Protein AF-A0AAU9J6P4-F1 (afdb_monomer_lite)

Foldseek 3Di:
DFDPVVNLVVLVLVLVLVLLVLVCVQDDVLLSQLVVQLSVLVPPPPDDPVSSVVSSVVSVVSDDPVNVVLVVLLVVLVVQLVVQPVVCGRPPVSNVVSSVSSSVSSVVVSVVSVVVVPD

Radius of gyration: 15.17 Å; chains: 1; bounding box: 33×32×40 Å

Sequence (119 aa):
MATDPKILYQKITQINTAFYKEISKLASPAFVDSYMCEMACYQNPKANIEESDSCAETCRKQSNPLRSKIQETYKASFSKLSDCSENCGKDVECTKNCIKSYAGSLKAFANTLTNSQIS

Organism: NCBI:txid1481888

Secondary structure (DSSP, 8-state):
----HHHHHHHHHHHHHHHHHHHTTTS-HHHHHHHHHHHHHHT-TT--HHHHHHHHHHHHTS--HHHHHHHHHHHHHHHHHHHHHHHHTT-HHHHHHHHHHHHHHHHHHHHHHHHTT--

pLDDT: mean 71.62, std 10.79, range [30.02, 86.94]

Structure (mmCIF, N/CA/C/O backbone):
data_AF-A0AAU9J6P4-F1
#
_entry.id   AF-A0AAU9J6P4-F1
#
loop_
_atom_site.group_PDB
_atom_site.id
_atom_site.type_symbol
_atom_site.label_atom_id
_atom_site.label_alt_id
_atom_site.label_comp_id
_atom_site.label_asym_id
_atom_site.label_entity_id
_atom_site.label_seq_id
_atom_site.pdbx_PDB_ins_code
_atom_site.Cartn_x
_atom_site.Cartn_y
_atom_site.Cartn_z
_atom_site.occupancy
_atom_site.B_iso_or_equiv
_atom_site.auth_seq_id
_atom_site.auth_comp_id
_atom_site.auth_asym_id
_atom_site.auth_atom_id
_atom_site.pdbx_PDB_model_num
ATOM 1 N N . MET A 1 1 ? 10.817 -0.883 -24.560 1.00 37.41 1 MET A N 1
ATOM 2 C CA . MET A 1 1 ? 10.719 0.428 -23.878 1.00 37.41 1 MET A CA 1
ATOM 3 C C . MET A 1 1 ? 10.714 0.152 -22.386 1.00 37.41 1 MET A C 1
ATOM 5 O O . MET A 1 1 ? 9.893 -0.649 -21.976 1.00 37.41 1 MET A O 1
ATOM 9 N N . ALA A 1 2 ? 11.651 0.700 -21.608 1.00 41.22 2 ALA A N 1
ATOM 10 C CA . ALA A 1 2 ? 11.640 0.532 -20.153 1.00 41.22 2 ALA A CA 1
ATOM 11 C C . ALA A 1 2 ? 10.385 1.204 -19.573 1.00 41.22 2 ALA A C 1
ATOM 13 O O . ALA A 1 2 ? 9.991 2.267 -20.056 1.00 41.22 2 ALA A O 1
ATOM 14 N N . THR A 1 3 ? 9.741 0.586 -18.584 1.00 50.88 3 THR A N 1
ATOM 15 C CA . THR A 1 3 ? 8.625 1.206 -17.862 1.00 50.88 3 THR A CA 1
ATOM 16 C C . THR A 1 3 ? 9.144 2.485 -17.205 1.00 50.88 3 THR A C 1
ATOM 18 O O . THR A 1 3 ? 10.017 2.411 -16.346 1.00 50.88 3 THR A O 1
ATOM 21 N N . ASP A 1 4 ? 8.660 3.650 -17.642 1.00 59.41 4 ASP A N 1
ATOM 22 C CA . ASP A 1 4 ? 9.048 4.937 -17.058 1.00 59.41 4 ASP A CA 1
ATOM 23 C C . ASP A 1 4 ? 8.778 4.897 -15.536 1.00 59.41 4 ASP A C 1
ATOM 25 O O . ASP A 1 4 ? 7.628 4.655 -15.138 1.00 59.41 4 ASP A O 1
ATOM 29 N N . PRO A 1 5 ? 9.797 5.115 -14.679 1.00 57.22 5 PRO A N 1
ATOM 30 C CA . PRO A 1 5 ? 9.650 5.122 -13.223 1.00 57.22 5 PRO A CA 1
ATOM 31 C C . PRO A 1 5 ? 8.512 6.027 -12.739 1.00 57.22 5 PRO A C 1
ATOM 33 O O . PRO A 1 5 ? 7.838 5.715 -11.758 1.00 57.22 5 PRO A O 1
ATOM 36 N N . LYS A 1 6 ? 8.233 7.114 -13.465 1.00 58.66 6 LYS A N 1
ATOM 37 C CA . LYS A 1 6 ? 7.146 8.049 -13.170 1.00 58.66 6 LYS A CA 1
ATOM 38 C C . LYS A 1 6 ? 5.767 7.422 -13.382 1.00 58.66 6 LYS A C 1
ATOM 40 O O . LYS A 1 6 ? 4.868 7.630 -12.570 1.00 58.66 6 LYS A O 1
ATOM 45 N N . ILE A 1 7 ? 5.602 6.619 -14.435 1.00 64.56 7 ILE A N 1
ATOM 46 C CA . ILE A 1 7 ? 4.354 5.889 -14.721 1.00 64.56 7 ILE A CA 1
ATOM 47 C C . ILE A 1 7 ? 4.143 4.782 -13.684 1.00 64.56 7 ILE A C 1
ATOM 49 O O . ILE A 1 7 ? 3.016 4.552 -13.241 1.00 64.56 7 ILE A O 1
ATOM 53 N N . LEU A 1 8 ? 5.222 4.109 -13.276 1.00 64.75 8 LEU A N 1
ATOM 54 C CA . LEU A 1 8 ? 5.179 3.090 -12.229 1.00 64.75 8 LEU A CA 1
ATOM 55 C C . LEU A 1 8 ? 4.734 3.697 -10.892 1.00 64.75 8 LEU A C 1
ATOM 57 O O . LEU A 1 8 ? 3.781 3.210 -10.284 1.00 64.75 8 LEU A O 1
ATOM 61 N N . TYR A 1 9 ? 5.363 4.804 -10.492 1.00 64.94 9 TYR A N 1
ATOM 62 C CA . TYR A 1 9 ? 5.025 5.524 -9.268 1.00 64.94 9 TYR A CA 1
ATOM 63 C C . TYR A 1 9 ? 3.563 5.984 -9.269 1.00 64.94 9 TYR A C 1
ATOM 65 O O . TYR A 1 9 ? 2.824 5.674 -8.340 1.00 64.94 9 TYR A O 1
ATOM 73 N N . GLN A 1 10 ? 3.093 6.604 -10.359 1.00 68.44 10 GLN A N 1
ATOM 74 C CA . GLN A 1 10 ? 1.693 7.024 -10.489 1.00 68.44 10 GLN A CA 1
ATOM 75 C C . GLN A 1 10 ? 0.701 5.863 -10.331 1.00 68.44 10 GLN A C 1
ATOM 77 O O . GLN A 1 10 ? -0.319 6.017 -9.656 1.00 68.44 10 GLN A O 1
ATOM 82 N N . LYS A 1 11 ? 0.987 4.690 -10.912 1.00 72.38 11 LYS A N 1
ATOM 83 C CA . LYS A 1 11 ? 0.122 3.508 -10.767 1.00 72.38 11 LYS A CA 1
ATOM 84 C C . LYS A 1 11 ? 0.086 2.989 -9.334 1.00 72.38 11 LYS A C 1
ATOM 86 O O . LYS A 1 11 ? -0.989 2.649 -8.844 1.00 72.38 11 LYS A O 1
ATOM 91 N N . ILE A 1 12 ? 1.232 2.955 -8.659 1.00 72.69 12 ILE A N 1
ATOM 92 C CA . ILE A 1 12 ? 1.318 2.558 -7.250 1.00 72.69 12 ILE A CA 1
ATOM 93 C C . ILE A 1 12 ? 0.518 3.538 -6.383 1.00 72.69 12 ILE A C 1
ATOM 95 O O . ILE A 1 12 ? -0.313 3.106 -5.586 1.00 72.69 12 ILE A O 1
ATOM 99 N N . THR A 1 13 ? 0.667 4.848 -6.599 1.00 71.81 13 THR A N 1
ATOM 100 C CA . THR A 1 13 ? -0.104 5.881 -5.891 1.00 71.81 13 THR A CA 1
ATOM 101 C C . THR A 1 13 ? -1.613 5.718 -6.092 1.00 71.81 13 THR A C 1
ATOM 103 O O . THR A 1 13 ? -2.374 5.852 -5.132 1.00 71.81 13 THR A O 1
ATOM 106 N N . GLN A 1 14 ? -2.066 5.391 -7.307 1.00 75.94 14 GLN A N 1
ATOM 107 C CA . GLN A 1 14 ? -3.486 5.145 -7.592 1.00 75.94 14 GLN A CA 1
ATOM 108 C C . GLN A 1 14 ? -4.014 3.906 -6.862 1.00 75.94 14 GLN A C 1
ATOM 110 O O . GLN A 1 14 ? -5.076 3.969 -6.243 1.00 75.94 14 GLN A O 1
ATOM 115 N N . ILE A 1 15 ? -3.270 2.797 -6.902 1.00 79.81 15 ILE A N 1
ATO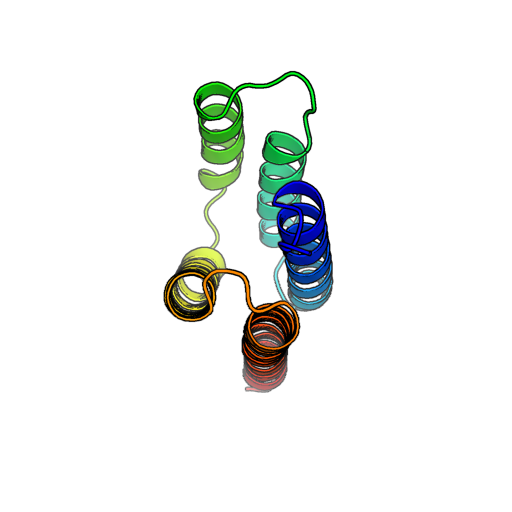M 116 C CA . ILE A 1 15 ? -3.636 1.551 -6.213 1.00 79.81 15 ILE A CA 1
ATOM 117 C C . ILE A 1 15 ? -3.722 1.781 -4.706 1.00 79.81 15 ILE A C 1
ATOM 119 O O . ILE A 1 15 ? -4.699 1.375 -4.079 1.00 79.81 15 ILE A O 1
ATOM 123 N N . ASN A 1 16 ? -2.738 2.477 -4.139 1.00 74.19 16 ASN A N 1
ATOM 124 C CA . ASN A 1 16 ? -2.713 2.795 -2.719 1.00 74.19 16 ASN A CA 1
ATOM 125 C C . ASN A 1 16 ? -3.907 3.681 -2.349 1.00 74.19 16 ASN A C 1
ATOM 127 O O . ASN A 1 16 ? -4.688 3.332 -1.473 1.00 74.19 16 ASN A O 1
ATOM 131 N N . THR A 1 17 ? -4.130 4.781 -3.071 1.00 74.81 17 THR A N 1
ATOM 132 C CA . THR A 1 17 ? -5.293 5.658 -2.845 1.00 74.81 17 THR A CA 1
ATOM 133 C C . THR A 1 17 ? -6.614 4.882 -2.869 1.00 74.81 17 THR A C 1
ATOM 135 O O . THR A 1 17 ? -7.447 5.060 -1.983 1.00 74.81 17 THR A O 1
ATOM 138 N N . ALA A 1 18 ? -6.800 3.986 -3.844 1.00 79.25 18 ALA A N 1
ATOM 139 C CA . ALA A 1 18 ? -8.003 3.164 -3.943 1.00 79.25 18 ALA A CA 1
ATOM 140 C C . ALA A 1 18 ? -8.144 2.185 -2.767 1.00 79.25 18 ALA A C 1
ATOM 142 O O . ALA A 1 18 ? -9.216 2.097 -2.176 1.00 79.25 18 ALA A O 1
ATOM 143 N N . PHE A 1 19 ? -7.066 1.490 -2.396 1.00 81.00 19 PHE A N 1
ATOM 144 C CA . PHE A 1 19 ? -7.053 0.574 -1.257 1.00 81.00 19 PHE A CA 1
ATOM 145 C C . PHE A 1 19 ? -7.465 1.286 0.036 1.00 81.00 19 PHE A C 1
ATOM 147 O O . PHE A 1 19 ? -8.392 0.849 0.712 1.00 81.00 19 PHE A O 1
ATOM 154 N N . TYR A 1 20 ? -6.856 2.427 0.346 1.00 72.00 20 TYR A N 1
ATOM 155 C CA . TYR A 1 20 ? -7.176 3.152 1.573 1.00 72.00 20 TYR A CA 1
ATOM 156 C C . TYR A 1 20 ? -8.558 3.811 1.551 1.00 72.00 20 TYR A C 1
ATOM 158 O O . TYR A 1 20 ? -9.176 3.912 2.606 1.00 72.00 20 TYR A O 1
ATOM 166 N N . LYS A 1 21 ? -9.089 4.179 0.377 1.00 75.06 21 LYS A N 1
ATOM 167 C CA . LYS A 1 21 ? -10.493 4.601 0.226 1.00 75.06 21 LYS A CA 1
ATOM 168 C C . LYS A 1 21 ? -11.491 3.463 0.495 1.00 75.06 21 LYS A C 1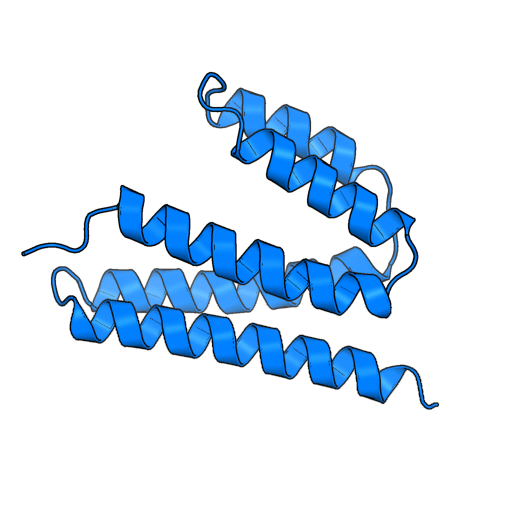
ATOM 170 O O . LYS A 1 21 ? -12.634 3.709 0.872 1.00 75.06 21 LYS A O 1
ATOM 175 N N . GLU A 1 22 ? -11.102 2.209 0.288 1.00 75.31 22 GLU A N 1
ATOM 176 C CA . GLU A 1 22 ? -11.929 1.069 0.701 1.00 75.31 22 GLU A CA 1
ATOM 177 C C . GLU A 1 22 ? -11.794 0.817 2.203 1.00 75.31 22 GLU A C 1
ATOM 179 O O . GLU A 1 22 ? -12.802 0.715 2.900 1.00 75.31 22 GLU A O 1
ATOM 184 N N . ILE A 1 23 ? -10.568 0.841 2.736 1.00 72.50 23 ILE A N 1
ATOM 185 C CA . ILE A 1 23 ? -10.335 0.746 4.182 1.00 72.50 23 ILE A CA 1
ATOM 186 C C . ILE A 1 23 ? -11.046 1.867 4.945 1.00 72.50 23 ILE A C 1
ATOM 188 O O . ILE A 1 23 ? -11.528 1.636 6.049 1.00 72.50 23 ILE A O 1
ATOM 192 N N . SER A 1 24 ? -11.189 3.057 4.361 1.00 67.44 24 SER A N 1
ATOM 193 C CA . SER A 1 24 ? -11.869 4.182 5.000 1.00 67.44 24 SER A CA 1
ATOM 194 C C . SER A 1 24 ? -13.345 3.996 5.262 1.00 67.44 24 SER A C 1
ATOM 196 O O . SER A 1 24 ? -13.914 4.704 6.083 1.00 67.44 24 SER A O 1
ATOM 198 N N . LYS A 1 25 ? -13.971 3.050 4.567 1.00 69.31 25 LYS A N 1
ATOM 199 C CA . LYS A 1 25 ? -15.360 2.679 4.823 1.00 69.31 25 LYS A CA 1
ATOM 200 C C . LYS A 1 25 ? -15.492 1.747 6.037 1.00 69.31 25 LYS A C 1
ATOM 202 O O . LYS A 1 25 ? -16.607 1.513 6.481 1.00 69.31 25 LYS A O 1
ATOM 207 N N . LEU A 1 26 ? -14.377 1.204 6.538 1.00 64.31 26 LEU A N 1
ATOM 208 C CA . LEU A 1 26 ? -14.307 0.133 7.545 1.00 64.31 26 LEU A CA 1
ATOM 209 C C . LEU A 1 26 ? -13.545 0.556 8.810 1.00 64.31 26 LEU A C 1
ATOM 211 O O . LEU A 1 26 ? -13.822 0.096 9.915 1.00 64.31 26 LEU A O 1
ATOM 215 N N . ALA A 1 27 ? -12.533 1.404 8.647 1.00 61.62 27 ALA A N 1
ATOM 216 C CA . ALA A 1 27 ? -11.743 1.967 9.728 1.00 61.62 27 ALA A CA 1
ATOM 217 C C . ALA A 1 27 ? -12.357 3.291 10.202 1.00 61.62 27 ALA A C 1
ATOM 219 O O . ALA A 1 27 ? -13.036 3.978 9.440 1.00 61.62 27 ALA A O 1
ATOM 220 N N . SER A 1 28 ? -12.099 3.671 11.459 1.00 59.81 28 SER A N 1
ATOM 221 C CA . SER A 1 28 ? -12.564 4.966 11.963 1.00 59.81 28 SER A CA 1
ATOM 222 C C . SER A 1 28 ? -12.000 6.116 11.108 1.00 59.81 28 SER A C 1
ATOM 224 O O . SER A 1 28 ? -10.876 5.992 10.608 1.00 59.81 28 SER A O 1
ATOM 226 N N . PRO A 1 29 ? -12.727 7.243 10.971 1.00 61.28 29 PRO A N 1
ATOM 227 C CA . PRO A 1 29 ? -12.294 8.402 10.182 1.00 61.28 29 PRO A CA 1
ATOM 228 C C . PRO A 1 29 ? -10.842 8.821 10.458 1.00 61.28 29 PRO A C 1
ATOM 230 O O . PRO A 1 29 ? -10.075 9.042 9.530 1.00 61.28 29 PRO A O 1
ATOM 233 N N . ALA A 1 30 ? -10.406 8.745 11.720 1.00 59.09 30 ALA A N 1
ATOM 234 C CA . ALA A 1 30 ? -9.040 9.061 12.138 1.00 59.09 30 ALA A CA 1
ATOM 235 C C . ALA A 1 30 ? -7.943 8.251 11.411 1.00 59.09 30 ALA A C 1
ATOM 237 O O . ALA A 1 30 ? -6.862 8.774 11.141 1.00 59.09 30 ALA A O 1
ATOM 238 N N . PHE A 1 31 ? -8.191 6.981 11.066 1.00 65.62 31 PHE A N 1
ATOM 239 C CA . PHE A 1 31 ? -7.226 6.170 10.311 1.00 65.62 31 PHE A CA 1
ATOM 240 C C . PHE A 1 31 ? -7.077 6.663 8.864 1.00 65.62 31 PHE A C 1
ATOM 242 O O . PHE A 1 31 ? -5.976 6.732 8.316 1.00 65.62 31 PHE A O 1
ATOM 249 N N . VAL A 1 32 ? -8.206 7.012 8.259 1.00 67.50 32 VAL A N 1
ATOM 250 C CA . VAL A 1 32 ? -8.319 7.506 6.885 1.00 67.50 32 VAL A CA 1
ATOM 251 C C . VAL A 1 32 ? -7.647 8.850 6.762 1.00 67.50 32 VAL A C 1
ATOM 253 O O . VAL A 1 32 ? -6.845 9.051 5.855 1.00 67.50 32 VAL A O 1
ATOM 256 N N . ASP A 1 33 ? -7.940 9.728 7.714 1.00 68.12 33 ASP A N 1
ATOM 257 C CA . ASP A 1 33 ? -7.397 11.072 7.790 1.00 68.12 33 ASP A CA 1
ATOM 258 C C . ASP A 1 3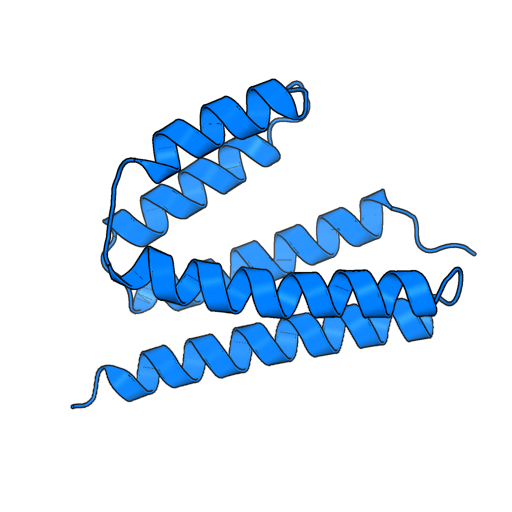3 ? -5.876 11.020 7.935 1.00 68.12 33 ASP A C 1
ATOM 260 O O . ASP A 1 33 ? -5.165 11.709 7.208 1.00 68.12 33 ASP A O 1
ATOM 264 N N . SER A 1 34 ? -5.360 10.115 8.775 1.00 68.50 34 SER A N 1
ATOM 265 C CA . SER A 1 34 ? -3.917 9.899 8.932 1.00 68.50 34 SER A CA 1
ATOM 266 C C . SER A 1 34 ? -3.246 9.458 7.627 1.00 68.50 34 SER A C 1
ATOM 268 O O . SER A 1 34 ? -2.184 9.959 7.269 1.00 68.50 34 SER A O 1
ATOM 270 N N . TYR A 1 35 ? -3.857 8.535 6.882 1.00 71.25 35 TYR A N 1
ATOM 271 C CA . TYR A 1 35 ? -3.291 8.079 5.613 1.00 71.25 35 TYR A CA 1
ATOM 272 C C . TYR A 1 35 ? -3.410 9.122 4.494 1.00 71.25 35 TYR A C 1
ATOM 274 O O . TYR A 1 35 ? -2.466 9.331 3.734 1.00 71.25 35 TYR A O 1
ATOM 282 N N . MET A 1 36 ? -4.563 9.780 4.379 1.00 71.12 36 MET A N 1
ATOM 283 C CA . MET A 1 36 ? -4.769 10.861 3.415 1.00 71.12 36 MET A CA 1
ATOM 284 C C . MET A 1 36 ? -3.793 12.011 3.677 1.00 71.12 36 MET A C 1
ATOM 286 O O . MET A 1 36 ? -3.246 12.569 2.728 1.00 71.12 36 MET A O 1
ATOM 290 N N . CYS A 1 37 ? -3.515 12.298 4.950 1.00 76.75 37 CYS A N 1
ATOM 291 C CA . CYS A 1 37 ? -2.462 13.208 5.385 1.00 76.75 37 CYS A CA 1
ATOM 292 C C . CYS A 1 37 ? -1.081 12.746 4.882 1.00 76.75 37 CYS A C 1
ATOM 294 O O . CYS A 1 37 ? -0.392 13.522 4.223 1.00 76.75 37 CYS A O 1
ATOM 296 N N . GLU A 1 38 ? -0.701 11.474 5.069 1.00 75.12 38 GLU A N 1
ATOM 297 C CA . GLU A 1 38 ? 0.579 10.944 4.557 1.00 75.12 38 GLU A CA 1
ATOM 298 C C . GLU A 1 38 ? 0.686 11.031 3.034 1.00 75.12 38 GLU A C 1
ATOM 300 O O . GLU A 1 38 ? 1.711 11.452 2.504 1.00 75.12 38 GLU A O 1
ATOM 305 N N . MET A 1 39 ? -0.365 10.659 2.304 1.00 77.00 39 MET A N 1
ATOM 306 C CA . MET A 1 39 ? -0.349 10.725 0.842 1.00 77.00 39 MET A CA 1
ATOM 307 C C . MET A 1 39 ? -0.263 12.154 0.327 1.00 77.00 39 MET A C 1
ATOM 309 O O . MET A 1 39 ? 0.425 12.385 -0.665 1.00 77.00 39 MET A O 1
ATOM 313 N N . ALA A 1 40 ? -0.904 13.111 0.998 1.00 77.69 40 ALA A N 1
ATOM 314 C CA . ALA A 1 40 ? -0.763 14.520 0.662 1.00 77.69 40 ALA A CA 1
ATOM 315 C C . ALA A 1 40 ? 0.697 14.991 0.803 1.00 77.69 40 ALA A C 1
ATOM 317 O O . ALA A 1 40 ? 1.164 15.757 -0.040 1.00 77.69 40 ALA A O 1
ATOM 318 N N . CYS A 1 41 ? 1.442 14.474 1.790 1.00 77.31 41 CYS A N 1
ATOM 319 C CA . CYS A 1 41 ? 2.871 14.760 1.942 1.00 77.31 41 CYS A CA 1
ATOM 320 C C . CYS A 1 41 ? 3.684 14.283 0.726 1.00 77.31 41 CYS A C 1
ATOM 322 O O . CYS A 1 41 ? 4.440 15.065 0.155 1.00 77.31 41 CYS A O 1
ATOM 324 N N . TYR A 1 42 ? 3.480 13.042 0.267 1.00 68.31 42 TYR A N 1
ATOM 325 C CA . TYR A 1 42 ? 4.216 12.479 -0.882 1.00 68.31 42 TYR A CA 1
ATOM 326 C C . TYR A 1 42 ? 3.697 12.925 -2.257 1.00 68.31 42 TYR A C 1
ATOM 328 O O . TYR A 1 42 ? 4.320 12.636 -3.281 1.00 68.31 42 TYR A O 1
ATOM 336 N N . GLN A 1 43 ? 2.545 13.594 -2.308 1.00 70.56 43 GLN A N 1
ATOM 337 C CA . GLN A 1 43 ? 2.005 14.196 -3.528 1.00 70.56 43 GLN A CA 1
ATOM 338 C C . GLN A 1 43 ? 2.493 15.629 -3.746 1.00 70.56 43 GLN A C 1
ATOM 340 O O . GLN A 1 43 ? 2.235 16.181 -4.815 1.00 70.56 43 GLN A O 1
ATOM 345 N N . ASN A 1 44 ? 3.191 16.233 -2.778 1.00 73.12 44 ASN A N 1
ATOM 346 C CA . ASN A 1 44 ? 3.711 17.584 -2.920 1.00 73.12 44 ASN A CA 1
ATOM 347 C C . ASN A 1 44 ? 4.837 17.610 -3.971 1.00 73.12 44 ASN A C 1
ATOM 349 O O . ASN A 1 44 ? 5.936 17.124 -3.709 1.00 73.12 44 ASN A O 1
ATOM 353 N N . PRO A 1 45 ? 4.616 18.215 -5.153 1.00 55.81 45 PRO A N 1
ATOM 354 C CA . PRO A 1 45 ? 5.578 18.167 -6.252 1.00 55.81 45 PRO A CA 1
ATOM 355 C C . PRO A 1 45 ? 6.843 19.001 -5.990 1.00 55.81 45 PRO A C 1
ATOM 357 O O . PRO A 1 45 ? 7.737 19.015 -6.833 1.00 55.81 45 PRO A O 1
ATOM 360 N N . LYS A 1 46 ? 6.900 19.732 -4.867 1.00 58.91 46 LYS A N 1
ATOM 361 C CA . LYS A 1 46 ? 8.018 20.600 -4.477 1.00 58.91 46 LYS A CA 1
ATOM 362 C C . LYS A 1 46 ? 8.819 20.086 -3.277 1.00 58.91 46 LYS A C 1
ATOM 364 O O . LYS A 1 46 ? 9.867 20.659 -3.007 1.00 58.91 46 LYS A O 1
ATOM 369 N N . ALA A 1 47 ? 8.333 19.069 -2.565 1.00 63.34 47 ALA A N 1
ATOM 370 C CA . ALA A 1 47 ? 9.011 18.535 -1.387 1.00 63.34 47 ALA A CA 1
ATOM 371 C C . ALA A 1 47 ? 10.034 17.472 -1.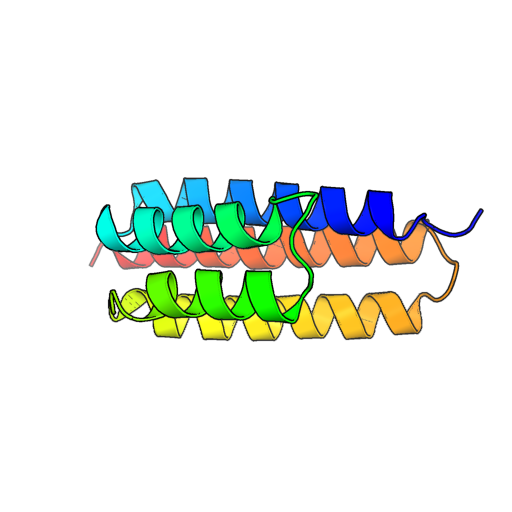795 1.00 63.34 47 ALA A C 1
ATOM 373 O O . ALA A 1 47 ? 9.757 16.625 -2.649 1.00 63.34 47 ALA A O 1
ATOM 374 N N . ASN A 1 48 ? 11.211 17.498 -1.175 1.00 74.12 48 ASN A N 1
ATOM 375 C CA . ASN A 1 48 ? 12.143 16.380 -1.285 1.00 74.12 48 ASN A CA 1
ATOM 376 C C . ASN A 1 48 ? 11.667 15.185 -0.424 1.00 74.12 48 ASN A C 1
ATOM 378 O O . ASN A 1 48 ? 10.661 15.263 0.290 1.00 74.12 48 ASN A O 1
ATOM 382 N N . ILE A 1 49 ? 12.362 14.045 -0.524 1.00 60.78 49 ILE A N 1
ATOM 383 C CA . ILE A 1 49 ? 11.971 12.812 0.179 1.00 60.78 49 ILE A CA 1
ATOM 384 C C . ILE A 1 49 ? 11.986 13.005 1.703 1.00 60.78 49 ILE A C 1
ATOM 386 O O . ILE A 1 49 ? 11.041 12.576 2.355 1.00 60.78 49 ILE A O 1
ATOM 390 N N . GLU A 1 50 ? 12.994 13.677 2.263 1.00 69.38 50 GLU A N 1
ATOM 391 C CA . GLU A 1 50 ? 13.120 13.904 3.713 1.00 69.38 50 GLU A CA 1
ATOM 392 C C . GLU A 1 50 ? 12.018 14.831 4.245 1.00 69.38 50 GLU A C 1
ATOM 394 O O . GLU A 1 50 ? 11.422 14.565 5.289 1.00 69.38 50 GLU A O 1
ATOM 399 N N . GLU A 1 51 ? 11.679 15.884 3.498 1.00 74.12 51 GLU A N 1
ATOM 400 C CA . GLU A 1 51 ? 10.572 16.790 3.825 1.00 74.12 51 GLU A CA 1
ATOM 401 C C . GLU A 1 51 ? 9.218 16.074 3.773 1.00 74.12 51 GLU A C 1
ATOM 403 O O . GLU A 1 51 ? 8.373 16.247 4.657 1.00 74.12 51 GLU A O 1
ATOM 408 N N . SER A 1 52 ? 9.024 15.233 2.756 1.00 70.44 52 SER A N 1
ATOM 409 C CA . SER A 1 52 ? 7.814 14.422 2.614 1.00 70.44 52 SER A CA 1
ATOM 410 C C . SER A 1 52 ? 7.686 13.411 3.755 1.00 70.44 52 SER A C 1
ATOM 412 O O . SER A 1 52 ? 6.587 13.211 4.273 1.00 70.44 52 SER A O 1
ATOM 414 N N . ASP A 1 53 ? 8.798 12.805 4.183 1.00 67.06 53 ASP A N 1
ATOM 415 C CA . ASP A 1 53 ? 8.808 11.808 5.254 1.00 67.06 53 ASP A CA 1
ATOM 416 C C . ASP A 1 53 ? 8.559 12.439 6.630 1.00 67.06 53 ASP A C 1
ATOM 418 O O . ASP A 1 53 ? 7.761 11.911 7.402 1.00 67.06 53 ASP A O 1
ATOM 422 N N . SER A 1 54 ? 9.134 13.618 6.892 1.00 77.75 54 SER A N 1
ATOM 423 C CA . SER A 1 54 ? 8.885 14.400 8.112 1.00 77.75 54 SER A CA 1
ATOM 424 C C . SER A 1 54 ? 7.419 14.845 8.220 1.00 77.75 54 SER A C 1
ATOM 426 O O . SER A 1 54 ? 6.781 14.679 9.263 1.00 77.75 54 SER A O 1
ATOM 428 N N . CYS A 1 55 ? 6.828 15.314 7.113 1.00 81.81 55 CYS A N 1
ATOM 429 C CA . CYS A 1 55 ? 5.392 15.595 7.027 1.00 81.81 55 CYS A CA 1
ATOM 430 C C . CYS A 1 55 ? 4.569 14.333 7.318 1.00 81.81 55 CYS A C 1
ATOM 432 O O . CYS A 1 55 ? 3.706 14.341 8.201 1.00 81.81 55 CYS A O 1
ATOM 434 N N . ALA A 1 56 ? 4.881 13.223 6.643 1.00 77.19 56 ALA A N 1
ATOM 435 C CA . ALA A 1 56 ? 4.175 11.966 6.831 1.00 77.19 56 ALA A CA 1
ATOM 436 C C . ALA A 1 56 ? 4.270 11.485 8.284 1.00 77.19 56 ALA A C 1
ATOM 438 O O . ALA A 1 56 ? 3.272 11.011 8.817 1.00 77.19 56 ALA A O 1
ATOM 439 N N . GLU A 1 57 ? 5.417 11.647 8.953 1.00 78.69 57 GLU A N 1
ATOM 440 C CA . GLU A 1 57 ? 5.638 11.260 10.350 1.00 78.69 57 GLU A CA 1
ATOM 441 C C . GLU A 1 57 ? 4.659 11.936 11.323 1.00 78.69 57 GLU A C 1
ATOM 443 O O . GLU A 1 57 ? 4.170 11.295 12.257 1.00 78.69 57 GLU A O 1
ATOM 448 N N . THR A 1 58 ? 4.297 13.199 11.077 1.00 81.38 58 THR A N 1
ATOM 449 C CA . THR A 1 58 ? 3.290 13.908 11.888 1.00 81.38 58 THR A CA 1
ATOM 450 C C . THR A 1 58 ? 1.905 13.276 11.767 1.00 81.38 58 THR A C 1
ATOM 452 O O . THR A 1 58 ? 1.230 13.066 12.777 1.00 81.38 58 THR A O 1
ATOM 455 N N . CYS A 1 59 ? 1.529 12.858 10.559 1.00 77.19 59 CYS A N 1
ATOM 456 C CA . CYS A 1 59 ? 0.316 12.093 10.307 1.00 77.19 59 CYS A CA 1
ATOM 457 C C . CYS A 1 59 ? 0.380 10.704 10.977 1.00 77.19 59 CYS A C 1
ATOM 459 O O . CYS A 1 59 ? -0.644 10.175 11.416 1.00 77.19 59 CYS A O 1
ATOM 461 N N . ARG A 1 60 ? 1.584 10.114 11.132 1.00 70.94 60 ARG A N 1
ATOM 462 C CA . ARG A 1 60 ? 1.751 8.795 11.778 1.00 70.94 60 ARG A CA 1
ATOM 463 C C . ARG A 1 60 ? 1.494 8.786 13.272 1.00 70.94 60 ARG A C 1
ATOM 465 O O . ARG A 1 60 ? 1.098 7.753 13.811 1.00 70.94 60 ARG A O 1
ATOM 472 N N . LYS A 1 61 ? 1.693 9.926 13.929 1.00 70.25 61 LYS A N 1
ATOM 473 C CA . LYS A 1 61 ? 1.566 10.071 15.384 1.00 70.25 61 LYS A CA 1
ATOM 474 C C . LYS A 1 61 ? 0.110 10.030 15.878 1.00 70.25 61 LYS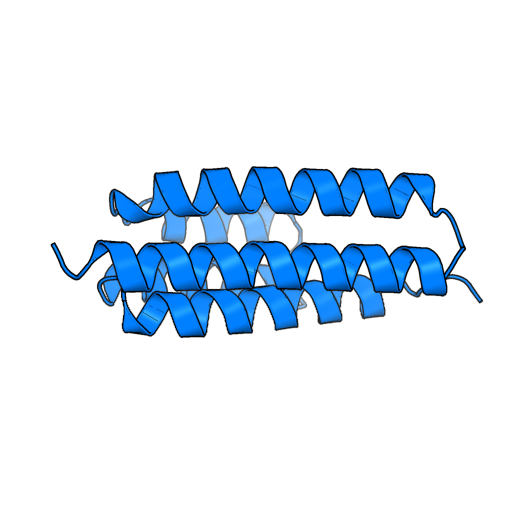 A C 1
ATOM 476 O O . LYS A 1 61 ? -0.104 9.838 17.071 1.00 70.25 61 LYS A O 1
ATOM 481 N N . GLN A 1 62 ? -0.893 10.096 14.995 1.00 64.81 62 GLN A N 1
ATOM 482 C CA . GLN A 1 62 ? -2.327 9.997 15.333 1.00 64.81 62 GLN A CA 1
ATOM 483 C C . GLN A 1 62 ? -2.818 8.537 15.520 1.00 64.81 62 GLN A C 1
ATOM 485 O O . GLN A 1 62 ? -3.839 8.115 14.986 1.00 64.81 62 GLN A O 1
ATOM 490 N N . SER A 1 63 ? -2.046 7.744 16.269 1.00 55.28 63 SER A N 1
ATOM 491 C CA . SER A 1 63 ? -2.139 6.285 16.460 1.00 55.28 63 SER A CA 1
ATOM 492 C C . SER A 1 63 ? -3.562 5.688 16.563 1.00 55.28 63 SER A C 1
ATOM 494 O O . SER A 1 63 ? -4.289 5.934 17.524 1.00 55.28 63 SER A O 1
ATOM 496 N N . ASN A 1 64 ? -3.886 4.771 15.639 1.00 63.59 64 ASN A N 1
ATOM 497 C CA . ASN A 1 64 ? -5.000 3.815 15.724 1.00 63.59 64 ASN A CA 1
ATOM 498 C C . ASN A 1 64 ? -4.429 2.376 15.649 1.00 63.59 64 ASN A C 1
ATOM 500 O O . ASN A 1 64 ? -3.636 2.120 14.747 1.00 63.59 64 ASN A O 1
ATOM 504 N N . PRO A 1 65 ? -4.816 1.412 16.509 1.00 60.56 65 PRO A N 1
ATOM 505 C CA . PRO A 1 65 ? -4.326 0.023 16.465 1.00 60.56 65 PRO A CA 1
ATOM 506 C C . PRO A 1 65 ? -4.486 -0.697 15.112 1.00 60.56 65 PRO A C 1
ATOM 508 O O . PRO A 1 65 ? -3.676 -1.556 14.763 1.00 60.56 65 PRO A O 1
ATOM 511 N N . LEU A 1 66 ? -5.498 -0.333 14.314 1.00 63.41 66 LEU A N 1
ATOM 512 C CA . LEU A 1 66 ? -5.673 -0.828 12.938 1.00 63.41 66 LEU A CA 1
ATOM 513 C C . LEU A 1 66 ? -4.491 -0.465 12.029 1.00 63.41 66 LEU A C 1
ATOM 515 O O . LEU A 1 66 ? -4.169 -1.200 11.095 1.00 63.41 66 LEU A O 1
ATOM 519 N N . ARG A 1 67 ? -3.805 0.638 12.332 1.00 66.44 67 ARG A N 1
ATOM 520 C CA . ARG A 1 67 ? -2.685 1.163 11.557 1.00 66.44 67 ARG A CA 1
ATOM 521 C C . ARG A 1 67 ? -1.502 0.211 11.509 1.00 66.44 67 ARG A C 1
ATOM 523 O O . ARG A 1 67 ? -0.945 0.041 10.431 1.00 66.44 67 ARG A O 1
ATOM 530 N N . SER A 1 68 ? -1.158 -0.440 12.619 1.00 67.75 68 SER A N 1
ATOM 531 C CA . SER A 1 68 ? -0.036 -1.384 12.660 1.00 67.75 68 SER A CA 1
ATOM 532 C C . SER A 1 68 ? -0.292 -2.594 11.758 1.00 67.75 68 SER A C 1
ATOM 534 O O . SER A 1 68 ? 0.545 -2.915 10.921 1.00 67.75 68 SER A O 1
ATOM 536 N N . LYS A 1 69 ? -1.496 -3.184 11.820 1.00 68.69 69 LYS A N 1
ATOM 537 C CA . LYS A 1 69 ? -1.885 -4.325 10.966 1.00 68.69 69 LYS A CA 1
ATOM 538 C C . LYS A 1 69 ? -1.892 -3.968 9.477 1.00 68.69 69 LYS A C 1
ATOM 540 O O . LYS A 1 69 ? -1.479 -4.762 8.629 1.00 68.69 69 LYS A O 1
ATOM 545 N N . ILE A 1 70 ? -2.368 -2.766 9.152 1.00 69.88 70 ILE A N 1
ATOM 546 C CA . ILE A 1 70 ? -2.405 -2.279 7.771 1.00 69.88 70 ILE A CA 1
ATOM 547 C C . ILE A 1 70 ? -0.990 -1.955 7.279 1.00 69.88 70 ILE A C 1
ATOM 549 O O . ILE A 1 70 ? -0.645 -2.344 6.168 1.00 69.88 70 ILE A O 1
ATOM 553 N N . GLN A 1 71 ? -0.145 -1.325 8.103 1.00 71.19 71 GLN A N 1
ATOM 554 C CA . GLN A 1 71 ? 1.257 -1.057 7.768 1.00 71.19 71 GLN A CA 1
ATOM 555 C C . GLN A 1 71 ? 2.064 -2.337 7.555 1.00 71.19 71 GLN A C 1
ATOM 557 O O . GLN A 1 71 ? 2.853 -2.384 6.617 1.00 71.19 71 GLN A O 1
ATOM 562 N N . GLU A 1 72 ? 1.886 -3.367 8.381 1.00 75.81 72 GLU A N 1
ATOM 563 C CA . GLU A 1 72 ? 2.567 -4.655 8.199 1.00 75.81 72 GLU A CA 1
ATOM 564 C C . GLU A 1 72 ? 2.177 -5.308 6.872 1.00 75.81 72 GLU A C 1
ATOM 566 O O . GLU A 1 72 ? 3.043 -5.697 6.086 1.00 75.81 72 GLU A O 1
ATOM 571 N N . THR A 1 73 ? 0.877 -5.353 6.573 1.00 70.88 73 THR A N 1
ATOM 572 C CA . THR A 1 73 ? 0.377 -5.950 5.327 1.00 70.88 73 THR A CA 1
ATOM 573 C C . THR A 1 73 ? 0.803 -5.146 4.099 1.00 70.88 73 THR A C 1
ATOM 575 O O . THR A 1 73 ? 1.194 -5.719 3.076 1.00 70.88 73 THR A O 1
ATOM 578 N N . TYR A 1 74 ? 0.778 -3.817 4.207 1.00 73.25 74 TYR A N 1
ATOM 579 C CA . TYR A 1 74 ? 1.268 -2.908 3.179 1.00 73.25 74 TYR A CA 1
ATOM 580 C C . TYR A 1 74 ? 2.764 -3.113 2.930 1.00 73.25 74 TYR A C 1
ATOM 582 O O . TYR A 1 74 ? 3.157 -3.339 1.789 1.00 73.25 74 TYR A O 1
ATOM 590 N N . LYS A 1 75 ? 3.595 -3.121 3.983 1.00 75.25 75 LYS A N 1
ATOM 591 C CA . LYS A 1 75 ? 5.045 -3.357 3.884 1.00 75.25 75 LYS A CA 1
ATOM 592 C C . LYS A 1 75 ? 5.353 -4.700 3.233 1.00 75.25 75 LYS A C 1
ATOM 594 O O . LYS A 1 75 ? 6.155 -4.748 2.307 1.00 75.25 75 LYS A O 1
ATOM 599 N N . ALA A 1 76 ? 4.689 -5.773 3.661 1.00 76.06 76 ALA A N 1
ATOM 600 C CA . ALA A 1 76 ? 4.886 -7.101 3.086 1.00 76.06 76 ALA A CA 1
ATOM 601 C C . ALA A 1 76 ? 4.498 -7.151 1.597 1.00 76.06 76 ALA A C 1
ATOM 603 O O . ALA A 1 76 ? 5.205 -7.747 0.785 1.00 76.06 76 ALA A O 1
ATOM 604 N N . SER A 1 77 ? 3.391 -6.506 1.222 1.00 78.31 77 SER A N 1
ATOM 605 C CA . SER A 1 77 ? 2.930 -6.455 -0.171 1.00 78.31 77 SER A CA 1
ATOM 606 C C . SER A 1 77 ? 3.835 -5.580 -1.040 1.00 78.31 77 SER A C 1
ATOM 608 O O . SER A 1 77 ? 4.129 -5.939 -2.179 1.00 78.31 77 SER A O 1
ATOM 610 N N . PHE A 1 78 ? 4.309 -4.455 -0.503 1.00 77.00 78 PHE A N 1
ATOM 611 C CA . PHE A 1 78 ? 5.211 -3.541 -1.194 1.00 77.00 78 PHE A CA 1
ATOM 612 C C . PHE A 1 78 ? 6.607 -4.146 -1.380 1.00 77.00 78 PHE A C 1
ATOM 614 O O . PHE A 1 78 ? 7.164 -4.033 -2.465 1.00 77.00 78 PHE A O 1
ATOM 621 N N . SER A 1 79 ? 7.135 -4.863 -0.382 1.00 76.75 79 SER A N 1
ATOM 622 C CA . SER A 1 79 ? 8.391 -5.618 -0.519 1.00 76.75 79 SER A CA 1
ATOM 623 C C . SER A 1 79 ? 8.304 -6.604 -1.683 1.00 76.75 79 SER A C 1
ATOM 625 O O . SER A 1 79 ? 9.144 -6.577 -2.570 1.00 76.75 79 SER A O 1
ATOM 627 N N . LYS A 1 80 ? 7.212 -7.380 -1.767 1.00 80.31 80 LYS A N 1
ATOM 628 C CA . LYS A 1 80 ? 6.976 -8.299 -2.893 1.00 80.31 80 LYS A CA 1
ATOM 629 C C . LYS A 1 80 ? 6.904 -7.580 -4.240 1.00 80.31 80 LYS A C 1
ATOM 631 O O . LYS A 1 80 ? 7.360 -8.124 -5.240 1.00 80.31 80 LYS A O 1
ATOM 636 N N . LEU A 1 81 ? 6.313 -6.383 -4.290 1.00 82.31 81 LEU A N 1
ATOM 637 C CA . LEU A 1 81 ? 6.295 -5.563 -5.502 1.00 82.31 81 LEU A CA 1
ATOM 638 C C . LEU A 1 81 ? 7.706 -5.109 -5.887 1.00 82.31 81 LEU A C 1
ATOM 640 O O . LEU A 1 81 ? 8.034 -5.171 -7.071 1.00 82.31 81 LEU A O 1
ATOM 644 N N . SER A 1 82 ? 8.509 -4.668 -4.916 1.00 76.88 82 SER A N 1
ATOM 645 C CA . SER A 1 82 ? 9.899 -4.249 -5.117 1.00 76.88 82 SER A CA 1
ATOM 646 C C . SER A 1 82 ? 10.733 -5.405 -5.661 1.00 76.88 82 SER A C 1
ATOM 648 O O . SER A 1 82 ? 11.249 -5.299 -6.769 1.00 76.88 82 SER A O 1
ATOM 650 N N . ASP A 1 83 ? 10.736 -6.544 -4.966 1.00 81.81 83 ASP A N 1
ATOM 651 C CA . ASP A 1 83 ? 11.493 -7.740 -5.353 1.00 81.81 83 ASP A CA 1
ATOM 652 C C . ASP A 1 83 ? 11.064 -8.248 -6.738 1.00 81.81 83 ASP A C 1
ATOM 654 O O . ASP A 1 83 ? 11.883 -8.608 -7.582 1.00 81.81 83 ASP A O 1
ATOM 658 N N . CYS A 1 84 ? 9.756 -8.262 -7.012 1.00 83.50 84 CYS A N 1
ATOM 659 C CA . CYS A 1 84 ? 9.227 -8.660 -8.314 1.00 83.50 84 CYS A CA 1
ATOM 660 C C . CYS A 1 84 ? 9.660 -7.678 -9.412 1.00 83.50 84 CYS A C 1
ATOM 662 O O . CYS A 1 84 ? 10.104 -8.102 -10.475 1.00 83.50 84 CYS A O 1
ATOM 664 N N . SER A 1 85 ? 9.583 -6.370 -9.152 1.00 78.56 85 SER A N 1
ATOM 665 C CA . SER A 1 85 ? 9.952 -5.340 -10.130 1.00 78.56 85 SER A CA 1
ATOM 666 C C . SER A 1 85 ? 11.452 -5.334 -10.425 1.00 78.56 85 SER A C 1
ATOM 668 O O . SER A 1 85 ? 11.824 -5.164 -11.585 1.00 78.56 85 SER A O 1
ATOM 670 N N . GLU A 1 86 ? 12.301 -5.572 -9.421 1.00 78.94 86 GLU A N 1
ATOM 671 C CA . GLU A 1 86 ? 13.747 -5.739 -9.605 1.00 78.94 86 GLU A CA 1
ATOM 672 C C . GLU A 1 86 ? 14.061 -6.956 -10.479 1.00 78.94 86 GLU A C 1
ATOM 674 O O . GLU A 1 86 ? 14.801 -6.835 -11.457 1.00 78.94 86 GLU A O 1
ATOM 679 N N . ASN A 1 87 ? 13.426 -8.099 -10.205 1.00 85.00 87 ASN A N 1
ATOM 680 C CA . ASN A 1 87 ? 13.608 -9.318 -10.997 1.00 85.00 87 ASN A CA 1
ATOM 681 C C . ASN A 1 87 ? 13.103 -9.184 -12.445 1.00 85.00 87 ASN A C 1
ATOM 683 O O . ASN A 1 87 ? 13.623 -9.842 -13.344 1.00 85.00 87 ASN A O 1
ATOM 687 N N . CYS A 1 88 ? 12.117 -8.320 -12.696 1.00 81.06 88 CYS A N 1
ATOM 688 C CA . CYS A 1 88 ? 11.614 -8.049 -14.043 1.00 81.06 88 CYS A CA 1
ATOM 689 C C . CYS A 1 88 ? 12.557 -7.186 -14.900 1.00 81.06 88 CYS A C 1
ATOM 691 O O . CYS A 1 88 ? 12.436 -7.175 -16.129 1.00 81.06 88 CYS A O 1
ATOM 693 N N . GLY A 1 89 ? 13.469 -6.417 -14.296 1.00 78.88 89 GLY A N 1
ATOM 694 C CA . GLY A 1 89 ? 14.349 -5.498 -15.020 1.00 78.88 89 GLY A CA 1
ATOM 695 C C . GLY A 1 89 ? 13.585 -4.533 -15.944 1.00 78.88 89 GLY A C 1
ATOM 696 O O . GLY A 1 89 ? 12.849 -3.661 -15.489 1.00 78.88 89 GLY A O 1
ATOM 697 N N . LYS A 1 90 ? 13.776 -4.663 -17.267 1.00 77.69 90 LYS A N 1
ATOM 698 C CA . LYS A 1 90 ? 13.123 -3.815 -18.292 1.00 77.69 90 LYS A CA 1
ATOM 699 C C . LYS A 1 90 ? 11.863 -4.439 -18.912 1.00 77.69 90 LYS A C 1
ATOM 701 O O . LYS A 1 90 ? 11.309 -3.850 -19.844 1.00 77.69 90 LYS A O 1
ATOM 706 N N . ASP A 1 91 ? 11.427 -5.608 -18.445 1.00 83.44 91 ASP A N 1
ATOM 707 C CA . ASP A 1 91 ? 10.237 -6.286 -18.960 1.00 83.44 91 ASP A CA 1
ATOM 708 C C . ASP A 1 91 ? 8.954 -5.617 -18.442 1.00 83.44 91 ASP A C 1
ATOM 710 O O . ASP A 1 91 ? 8.553 -5.754 -17.286 1.00 83.44 91 ASP A O 1
ATOM 714 N N . VAL A 1 92 ? 8.288 -4.895 -19.344 1.00 78.88 92 VAL A N 1
ATOM 715 C CA . VAL A 1 92 ? 7.064 -4.135 -19.064 1.00 78.88 92 VAL A CA 1
ATOM 716 C C . VAL A 1 92 ? 5.899 -5.036 -18.659 1.00 78.88 92 VAL A C 1
ATOM 718 O O . VAL A 1 92 ? 5.064 -4.631 -17.846 1.00 78.88 92 VAL A O 1
ATOM 721 N N . GLU A 1 93 ? 5.787 -6.225 -19.243 1.00 85.12 93 GLU A N 1
ATOM 722 C CA . GLU A 1 93 ? 4.673 -7.134 -18.982 1.00 85.12 93 GLU A CA 1
ATOM 723 C C . GLU A 1 93 ? 4.850 -7.828 -17.633 1.00 85.12 93 GLU A C 1
ATOM 725 O O . GLU A 1 93 ? 3.911 -7.892 -16.835 1.00 85.12 93 GLU A O 1
ATOM 730 N N . CYS A 1 94 ? 6.090 -8.202 -17.323 1.00 83.81 94 CYS A N 1
ATOM 731 C CA . CYS A 1 94 ? 6.496 -8.663 -16.004 1.00 83.81 94 CYS A CA 1
ATOM 732 C C . CYS A 1 94 ? 6.196 -7.602 -14.929 1.00 83.81 94 CYS A C 1
ATOM 734 O O . CYS A 1 94 ? 5.458 -7.885 -13.982 1.00 83.81 94 CYS A O 1
ATOM 736 N N . THR A 1 95 ? 6.631 -6.344 -15.111 1.00 79.75 95 THR A N 1
ATOM 737 C CA . THR A 1 95 ? 6.327 -5.261 -14.154 1.00 79.75 95 THR A CA 1
ATOM 738 C C . THR A 1 95 ? 4.816 -5.046 -13.997 1.00 79.75 95 THR A C 1
ATOM 740 O O . THR A 1 95 ? 4.322 -4.874 -12.882 1.00 79.75 95 THR A O 1
ATOM 743 N N . LYS A 1 96 ? 4.037 -5.091 -15.089 1.00 82.25 96 LYS A N 1
ATOM 744 C CA . LYS A 1 96 ? 2.565 -4.991 -15.024 1.00 82.25 96 LYS A CA 1
ATOM 745 C C . LYS A 1 96 ? 1.951 -6.116 -14.189 1.00 82.25 96 LYS A C 1
ATOM 747 O O . LYS A 1 96 ? 1.028 -5.848 -13.417 1.00 82.25 96 LYS A O 1
ATOM 752 N N . ASN A 1 97 ? 2.456 -7.340 -14.313 1.00 86.50 97 ASN A N 1
ATOM 753 C CA . ASN A 1 97 ? 1.995 -8.474 -13.516 1.00 86.50 97 ASN A CA 1
ATOM 754 C C . ASN A 1 97 ? 2.348 -8.309 -12.032 1.00 86.50 97 ASN A C 1
ATOM 756 O O . ASN A 1 97 ? 1.487 -8.559 -11.189 1.00 86.50 97 ASN A O 1
ATOM 760 N N . CYS A 1 98 ? 3.534 -7.785 -11.702 1.00 85.00 98 CYS A N 1
ATOM 761 C CA . CYS A 1 98 ? 3.890 -7.440 -10.321 1.00 85.00 98 CYS A CA 1
ATOM 762 C C . CYS A 1 98 ? 2.905 -6.426 -9.716 1.00 85.00 98 CYS A C 1
ATOM 764 O O . CYS A 1 98 ? 2.369 -6.644 -8.629 1.00 85.00 98 CYS A O 1
ATOM 766 N N . ILE A 1 99 ? 2.593 -5.351 -10.452 1.00 81.62 99 ILE A N 1
ATOM 767 C CA . ILE A 1 99 ? 1.620 -4.329 -10.029 1.00 81.62 99 ILE A CA 1
ATOM 768 C C . ILE A 1 99 ? 0.227 -4.947 -9.823 1.00 81.62 99 ILE A C 1
ATOM 770 O O . ILE A 1 99 ? -0.466 -4.621 -8.858 1.00 81.62 99 ILE A O 1
ATOM 774 N N . LYS A 1 100 ? -0.200 -5.850 -10.714 1.00 86.88 100 LYS A N 1
ATOM 775 C CA . LYS A 1 100 ? -1.501 -6.525 -10.614 1.00 86.88 100 LYS A CA 1
ATOM 776 C C . LYS A 1 100 ? -1.575 -7.432 -9.381 1.00 86.88 100 LYS A C 1
ATOM 778 O O . LYS A 1 100 ? -2.581 -7.403 -8.674 1.00 86.88 100 LYS A O 1
ATOM 783 N N . SER A 1 101 ? -0.515 -8.185 -9.094 1.00 86.94 101 SER A N 1
ATOM 784 C CA . SER A 1 101 ? -0.406 -9.023 -7.891 1.00 86.94 101 SER A CA 1
ATOM 785 C C . SER A 1 101 ? -0.402 -8.193 -6.606 1.00 86.94 101 SER A C 1
ATOM 787 O O . SER A 1 101 ? -1.059 -8.559 -5.627 1.00 86.94 101 SER A O 1
ATOM 789 N N . TYR A 1 102 ? 0.271 -7.040 -6.621 1.00 85.44 102 TYR A N 1
ATOM 790 C CA . TYR A 1 102 ? 0.247 -6.073 -5.526 1.00 85.44 102 TYR A CA 1
ATOM 791 C C . TYR A 1 102 ? -1.173 -5.551 -5.260 1.00 85.44 102 TYR A C 1
ATOM 793 O O . TYR A 1 102 ? -1.681 -5.673 -4.144 1.00 85.44 102 TYR A O 1
ATOM 801 N N . ALA A 1 103 ? -1.865 -5.073 -6.301 1.00 83.06 103 ALA A N 1
ATOM 802 C CA . ALA A 1 103 ? -3.254 -4.628 -6.193 1.00 83.06 103 ALA A CA 1
ATOM 803 C C . ALA A 1 103 ? -4.192 -5.745 -5.697 1.00 83.06 103 ALA A C 1
ATOM 805 O O . ALA A 1 103 ? -5.067 -5.500 -4.865 1.00 83.06 103 ALA A O 1
ATOM 806 N N . GLY A 1 104 ? -3.997 -6.980 -6.173 1.00 85.69 104 GLY A N 1
ATOM 807 C CA . GLY A 1 104 ? -4.760 -8.148 -5.730 1.00 85.69 104 GLY A CA 1
ATOM 808 C C . GLY A 1 104 ? -4.573 -8.455 -4.243 1.00 85.69 104 GLY A C 1
ATOM 809 O O . GLY A 1 104 ? -5.555 -8.706 -3.547 1.00 85.69 104 GLY A O 1
ATOM 810 N N . SER A 1 105 ? -3.338 -8.363 -3.742 1.00 85.62 105 SER A N 1
ATOM 811 C CA . SER A 1 105 ? -3.012 -8.597 -2.327 1.00 85.62 105 SER A CA 1
ATOM 812 C C . SER A 1 105 ? -3.678 -7.565 -1.415 1.00 85.62 105 SER A C 1
ATOM 814 O O . SER A 1 105 ? -4.305 -7.924 -0.419 1.00 85.62 105 SER A O 1
ATOM 816 N N . LEU A 1 106 ? -3.625 -6.286 -1.801 1.00 83.44 106 LEU A N 1
ATOM 817 C CA . LEU A 1 106 ? -4.292 -5.207 -1.069 1.00 83.44 106 LEU A CA 1
ATOM 818 C C . LEU A 1 106 ? -5.819 -5.361 -1.074 1.00 83.44 106 LEU A C 1
ATOM 820 O O . LEU A 1 106 ? -6.463 -5.190 -0.040 1.00 83.44 106 LEU A O 1
ATOM 824 N N . LYS A 1 107 ? -6.408 -5.749 -2.212 1.00 83.38 107 LYS A N 1
ATOM 825 C CA . LYS A 1 107 ? -7.851 -6.013 -2.312 1.00 83.38 107 LYS A CA 1
ATOM 826 C C . LYS A 1 107 ? -8.283 -7.184 -1.424 1.00 83.38 107 LYS A C 1
ATOM 828 O O . LYS A 1 107 ? -9.298 -7.085 -0.740 1.00 83.38 107 LYS A O 1
ATOM 833 N N . ALA A 1 108 ? -7.519 -8.276 -1.414 1.00 83.38 108 ALA A N 1
ATOM 834 C CA . ALA A 1 108 ? -7.799 -9.426 -0.557 1.00 83.38 108 ALA A CA 1
ATOM 835 C C . ALA A 1 108 ? -7.771 -9.037 0.927 1.00 83.38 108 ALA A C 1
ATOM 837 O O . ALA A 1 108 ? -8.669 -9.405 1.677 1.00 83.38 108 ALA A O 1
ATOM 838 N N . PHE A 1 109 ? -6.795 -8.226 1.335 1.00 80.81 109 PHE A N 1
ATOM 839 C CA . PHE A 1 109 ? -6.702 -7.742 2.707 1.00 80.81 109 PHE A CA 1
ATOM 840 C C . PHE A 1 109 ? -7.851 -6.801 3.103 1.00 80.81 109 PHE A C 1
ATOM 842 O O . PHE A 1 109 ? -8.418 -6.965 4.182 1.00 80.81 109 PHE A O 1
ATOM 849 N N . ALA A 1 110 ? -8.253 -5.869 2.229 1.00 75.81 110 ALA A N 1
ATOM 850 C CA . ALA A 1 110 ? -9.430 -5.028 2.468 1.00 75.81 110 ALA A CA 1
ATOM 851 C C . ALA A 1 110 ? -10.705 -5.870 2.664 1.00 75.81 110 ALA A C 1
ATOM 853 O O . ALA A 1 110 ? -11.490 -5.613 3.579 1.00 75.81 110 ALA A O 1
ATOM 854 N N . ASN A 1 111 ? -10.874 -6.932 1.870 1.00 75.19 111 ASN A N 1
ATOM 855 C CA . ASN A 1 111 ? -11.977 -7.880 2.037 1.00 75.19 111 ASN A CA 1
ATOM 856 C C . ASN A 1 111 ? -11.899 -8.630 3.376 1.00 75.19 111 ASN A C 1
ATOM 858 O O . ASN A 1 111 ? -12.918 -8.777 4.048 1.00 75.19 111 ASN A O 1
ATOM 862 N N . THR A 1 112 ? -10.710 -9.075 3.799 1.00 74.06 112 THR A N 1
ATOM 863 C CA . THR A 1 112 ? -10.523 -9.713 5.112 1.00 74.06 112 THR A CA 1
ATOM 864 C C . THR A 1 112 ? -10.922 -8.771 6.243 1.00 74.06 112 THR A C 1
ATOM 866 O O . THR A 1 112 ? -11.675 -9.175 7.121 1.00 74.06 112 THR A O 1
ATOM 869 N N . LEU A 1 113 ? -10.499 -7.504 6.195 1.00 69.88 113 LEU A N 1
ATOM 870 C CA . LEU A 1 113 ? -10.885 -6.502 7.193 1.00 69.88 113 LEU A CA 1
ATOM 871 C C . LEU A 1 113 ? -12.397 -6.241 7.213 1.00 69.88 113 LEU A C 1
ATOM 873 O O . LEU A 1 113 ? -12.963 -6.094 8.292 1.00 69.88 113 LEU A O 1
ATOM 877 N N . THR A 1 114 ? -13.051 -6.246 6.047 1.00 64.06 114 THR A N 1
ATOM 878 C CA . THR A 1 114 ? -14.516 -6.117 5.939 1.00 64.06 114 THR A CA 1
ATOM 879 C C . THR A 1 114 ? -15.228 -7.287 6.618 1.00 64.06 114 THR A C 1
ATOM 881 O O . THR A 1 114 ? -16.166 -7.092 7.383 1.00 64.06 114 THR A O 1
ATOM 884 N N . ASN A 1 115 ? -14.754 -8.512 6.378 1.00 58.78 115 ASN A N 1
ATOM 885 C CA . ASN A 1 115 ? -15.368 -9.726 6.915 1.00 58.78 115 ASN A CA 1
ATOM 886 C C . ASN A 1 115 ? -15.050 -9.949 8.402 1.00 58.78 115 ASN A C 1
ATOM 888 O O . ASN A 1 115 ? -15.833 -10.578 9.104 1.00 58.78 115 ASN A O 1
ATOM 892 N N . SER A 1 116 ? -13.925 -9.426 8.901 1.00 54.38 116 SER A N 1
ATOM 893 C CA . SER A 1 116 ? -13.552 -9.497 10.320 1.00 54.38 116 SER A CA 1
ATOM 894 C C . SER A 1 116 ? -14.322 -8.525 11.223 1.00 54.38 116 SER A C 1
ATOM 896 O O . SER A 1 116 ? -14.201 -8.643 12.435 1.00 54.38 116 SER A O 1
ATOM 898 N N . GLN A 1 117 ? -15.104 -7.583 10.676 1.00 49.00 117 GLN A N 1
ATOM 899 C CA . GLN A 1 117 ? -16.021 -6.7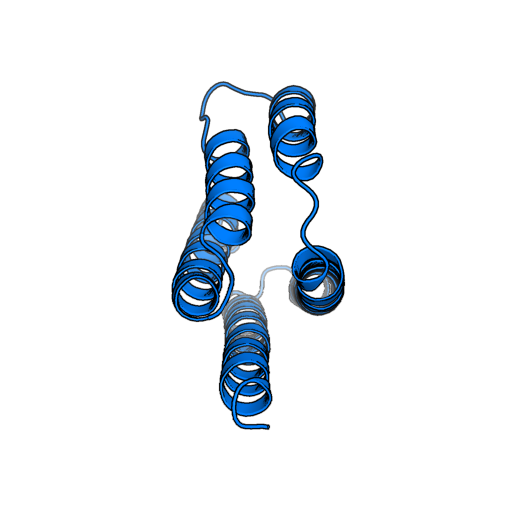32 11.456 1.00 49.00 117 GLN A CA 1
ATOM 900 C C . GLN A 1 117 ? -17.441 -7.318 11.605 1.00 49.00 117 GLN A C 1
ATOM 902 O O . GLN A 1 117 ? -18.318 -6.657 12.154 1.00 49.00 117 GLN A O 1
ATOM 907 N N . ILE A 1 118 ? -17.675 -8.557 11.149 1.00 37.03 118 ILE A N 1
ATOM 908 C CA . ILE A 1 118 ? -18.952 -9.290 11.289 1.00 37.03 118 ILE A CA 1
ATOM 909 C C . ILE A 1 118 ? -18.873 -10.311 12.450 1.00 37.03 118 ILE A C 1
ATOM 911 O O . ILE A 1 118 ? -19.521 -11.353 12.439 1.00 37.03 118 ILE A O 1
ATOM 915 N N . SER A 1 119 ? -18.054 -10.074 13.477 1.00 30.02 119 SER A N 1
ATOM 916 C CA . SER A 1 119 ? -18.001 -10.947 14.664 1.00 30.02 119 SER A CA 1
ATOM 917 C C . SER A 1 119 ? -17.823 -10.157 15.944 1.00 30.02 119 SER A C 1
ATOM 919 O O . SER A 1 119 ? -16.905 -9.310 15.979 1.00 30.02 119 SER A O 1
#